Protein AF-B3CQI4-F1 (afdb_monomer_lite)

Organism: Orientia tsutsugamushi (strain Ikeda) (NCBI:txid334380)

Structure (mmCIF, N/CA/C/O backbone):
data_AF-B3CQI4-F1
#
_entry.id   AF-B3CQI4-F1
#
loop_
_atom_site.group_PDB
_atom_site.id
_atom_site.type_symbol
_atom_site.label_atom_id
_atom_site.label_alt_id
_atom_site.label_comp_id
_atom_site.label_asym_id
_atom_site.label_entity_id
_atom_site.label_seq_id
_atom_site.pdbx_PDB_ins_code
_atom_site.Cartn_x
_atom_site.Cartn_y
_atom_site.Cartn_z
_atom_site.occupancy
_atom_site.B_iso_or_equiv
_atom_site.auth_seq_id
_atom_site.auth_comp_id
_atom_site.auth_asym_id
_atom_site.auth_atom_id
_atom_site.pdbx_PDB_model_num
ATOM 1 N N . MET A 1 1 ? 29.676 7.108 -56.285 1.00 62.38 1 MET A N 1
ATOM 2 C CA . MET A 1 1 ? 29.557 5.982 -55.329 1.00 62.38 1 MET A CA 1
ATOM 3 C C . MET A 1 1 ? 29.906 6.367 -53.891 1.00 62.38 1 MET A C 1
ATOM 5 O O . MET A 1 1 ? 29.040 6.225 -53.043 1.00 62.38 1 MET A O 1
ATOM 9 N N . CYS A 1 2 ? 31.098 6.901 -53.594 1.00 60.84 2 CYS A N 1
ATOM 10 C CA . CYS A 1 2 ? 31.541 7.107 -52.200 1.00 60.84 2 CYS A CA 1
ATOM 11 C C . CYS A 1 2 ? 30.699 8.096 -51.367 1.00 60.84 2 CYS A C 1
ATOM 13 O O . CYS A 1 2 ? 30.503 7.867 -50.180 1.00 60.84 2 CYS A O 1
ATOM 15 N N . LYS A 1 3 ? 30.147 9.159 -51.974 1.00 68.06 3 LYS A N 1
ATOM 16 C CA . LYS A 1 3 ? 29.305 10.139 -51.258 1.00 68.06 3 LYS A CA 1
ATOM 17 C C . LYS A 1 3 ? 27.988 9.535 -50.748 1.00 68.06 3 LYS A C 1
ATOM 19 O O . LYS A 1 3 ? 27.623 9.775 -49.607 1.00 68.06 3 LYS A O 1
ATOM 24 N N . ASN A 1 4 ? 27.321 8.699 -51.550 1.00 67.31 4 ASN A N 1
ATOM 25 C CA . ASN A 1 4 ? 26.082 8.031 -51.130 1.00 67.31 4 ASN A CA 1
ATOM 26 C C . ASN A 1 4 ? 26.333 7.010 -50.015 1.00 67.31 4 ASN A C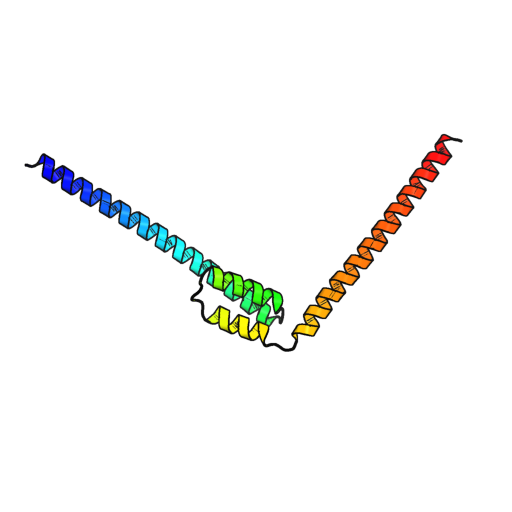 1
ATOM 28 O O . ASN A 1 4 ? 25.535 6.919 -49.090 1.00 67.31 4 ASN A O 1
ATOM 32 N N . LEU A 1 5 ? 27.454 6.281 -50.073 1.00 72.19 5 LEU A N 1
ATOM 33 C CA . LEU A 1 5 ? 27.819 5.321 -49.030 1.00 72.19 5 LEU A CA 1
ATOM 34 C C . LEU A 1 5 ? 28.116 6.023 -47.693 1.00 72.19 5 LEU A C 1
ATOM 36 O O . LEU A 1 5 ? 27.676 5.559 -46.647 1.00 72.19 5 LEU A O 1
ATOM 40 N N . ALA A 1 6 ? 28.796 7.175 -47.736 1.00 77.81 6 ALA A N 1
ATOM 41 C CA . ALA A 1 6 ? 29.070 7.990 -46.554 1.00 77.81 6 ALA A CA 1
ATOM 42 C C . ALA A 1 6 ? 27.788 8.559 -45.919 1.00 77.81 6 ALA A C 1
ATOM 44 O O . ALA A 1 6 ? 27.650 8.534 -44.698 1.00 77.81 6 ALA A O 1
ATOM 45 N N . ILE A 1 7 ? 26.827 9.009 -46.737 1.00 78.19 7 ILE A N 1
ATOM 46 C CA . ILE A 1 7 ? 25.528 9.503 -46.254 1.00 78.19 7 ILE A CA 1
ATOM 47 C C . ILE A 1 7 ? 24.753 8.379 -45.554 1.00 78.19 7 ILE A C 1
ATOM 49 O O . ILE A 1 7 ? 24.279 8.568 -44.437 1.00 78.19 7 ILE A O 1
ATOM 53 N N . ILE A 1 8 ? 24.679 7.191 -46.158 1.00 79.50 8 ILE A N 1
ATOM 54 C CA . ILE A 1 8 ? 23.973 6.044 -45.568 1.00 79.50 8 ILE A CA 1
ATOM 55 C C . ILE A 1 8 ? 24.618 5.622 -44.242 1.00 79.50 8 ILE A C 1
ATOM 57 O O . ILE A 1 8 ? 23.905 5.435 -43.259 1.00 79.50 8 ILE A O 1
ATOM 61 N N . LEU A 1 9 ? 25.953 5.538 -44.178 1.00 80.75 9 LEU A N 1
ATOM 62 C CA . LEU A 1 9 ? 26.648 5.233 -42.924 1.00 80.75 9 LEU A CA 1
ATOM 63 C C . LEU A 1 9 ? 26.343 6.278 -41.844 1.00 80.75 9 LEU A C 1
ATOM 65 O O . LEU A 1 9 ? 26.045 5.912 -40.712 1.00 80.75 9 LEU A O 1
ATOM 69 N N . SER A 1 10 ? 26.376 7.568 -42.196 1.00 79.38 10 SER A N 1
ATOM 70 C CA . SER A 1 10 ? 26.099 8.651 -41.246 1.00 79.38 10 SER A CA 1
ATOM 71 C C . SER A 1 10 ? 24.672 8.608 -40.694 1.00 79.38 10 SER A C 1
ATOM 73 O O . SER A 1 10 ? 24.475 8.830 -39.503 1.00 79.38 10 SER A O 1
ATOM 75 N N . LEU A 1 11 ? 23.690 8.246 -41.527 1.00 80.44 11 LEU A N 1
ATOM 76 C CA . LEU A 1 11 ? 22.299 8.078 -41.110 1.00 80.44 11 LEU A CA 1
ATOM 77 C C . LEU A 1 11 ? 22.131 6.880 -40.173 1.00 80.44 11 LEU A C 1
ATOM 79 O O . LEU A 1 11 ? 21.438 6.996 -39.169 1.00 80.44 11 LEU A O 1
ATOM 83 N N . ILE A 1 12 ? 22.788 5.751 -40.461 1.00 86.94 12 ILE A N 1
ATOM 84 C CA . ILE A 1 12 ? 22.752 4.564 -39.593 1.00 86.94 12 ILE A CA 1
ATOM 85 C C . ILE A 1 12 ? 23.366 4.888 -38.228 1.00 86.94 12 ILE A C 1
ATOM 87 O O . ILE A 1 12 ? 22.744 4.614 -37.205 1.00 86.94 12 ILE A O 1
ATOM 91 N N . LEU A 1 13 ? 24.544 5.520 -38.208 1.00 85.31 13 LEU A N 1
ATOM 92 C CA . LEU A 1 13 ? 25.197 5.953 -36.971 1.00 85.31 13 LEU A CA 1
ATOM 93 C C . LEU A 1 13 ? 24.297 6.892 -36.159 1.00 85.31 13 LEU A C 1
ATOM 95 O O . LEU A 1 13 ? 24.079 6.647 -34.974 1.00 85.31 13 LEU A O 1
ATOM 99 N N . LEU A 1 14 ? 23.709 7.909 -36.797 1.00 83.94 14 LEU A N 1
ATOM 100 C CA . LEU A 1 14 ? 22.786 8.833 -36.136 1.00 83.94 14 LEU A CA 1
ATOM 101 C C . LEU A 1 14 ? 21.581 8.099 -35.523 1.00 83.94 14 LEU A C 1
ATOM 103 O O . LEU A 1 14 ? 21.222 8.359 -34.376 1.00 83.94 14 LEU A O 1
ATOM 107 N N . ASN A 1 15 ? 21.003 7.142 -36.253 1.00 83.75 15 ASN A N 1
ATOM 108 C CA . ASN A 1 15 ? 19.842 6.382 -35.794 1.00 83.75 15 ASN A CA 1
ATOM 109 C C . ASN A 1 15 ? 20.183 5.458 -34.612 1.00 83.75 15 ASN A C 1
ATOM 111 O O . ASN A 1 15 ? 19.412 5.352 -33.664 1.00 83.75 15 ASN A O 1
ATOM 115 N N . THR A 1 16 ? 21.360 4.822 -34.627 1.00 86.25 16 THR A N 1
ATOM 116 C CA . THR A 1 16 ? 21.809 3.967 -33.511 1.00 86.25 16 THR A CA 1
ATOM 117 C C . THR A 1 16 ? 22.046 4.752 -32.223 1.00 86.25 16 THR A C 1
ATOM 119 O O . THR A 1 16 ? 21.692 4.278 -31.147 1.00 86.25 16 THR A O 1
ATOM 122 N N . VAL A 1 17 ? 22.594 5.968 -32.324 1.00 86.06 17 VAL A N 1
ATOM 123 C CA . VAL A 1 17 ? 22.819 6.841 -31.163 1.00 86.06 17 VAL A CA 1
ATOM 124 C C . VAL A 1 17 ? 21.491 7.317 -30.571 1.00 86.06 17 VAL A C 1
ATOM 126 O O . VAL A 1 17 ? 21.342 7.313 -29.351 1.00 86.06 17 VAL A O 1
ATOM 129 N N . ALA A 1 18 ? 20.513 7.675 -31.411 1.00 86.56 18 ALA A N 1
ATOM 130 C CA . ALA A 1 18 ? 19.187 8.090 -30.953 1.00 86.56 18 ALA A CA 1
ATOM 131 C C . ALA A 1 18 ? 18.463 6.973 -30.179 1.00 86.56 18 ALA A C 1
ATOM 133 O O . ALA A 1 18 ? 17.988 7.207 -29.071 1.00 86.56 18 ALA A O 1
ATOM 134 N N . VAL A 1 19 ? 18.463 5.743 -30.710 1.00 87.25 19 VAL A N 1
ATOM 135 C CA . VAL A 1 19 ? 17.852 4.580 -30.039 1.00 87.25 19 VAL A CA 1
ATOM 136 C C . VAL A 1 19 ? 18.544 4.267 -28.709 1.00 87.25 19 VAL A C 1
ATOM 138 O O . VAL A 1 19 ? 17.871 3.998 -27.716 1.00 87.25 19 VAL A O 1
ATOM 141 N N . ALA A 1 20 ? 19.878 4.334 -28.657 1.00 83.81 20 ALA A N 1
ATOM 142 C CA . ALA A 1 20 ? 20.621 4.105 -27.418 1.00 83.81 20 ALA A CA 1
ATOM 143 C C . ALA A 1 20 ? 20.288 5.152 -26.337 1.00 83.81 20 ALA A C 1
ATOM 145 O O . ALA A 1 20 ? 20.119 4.791 -25.173 1.00 83.81 20 ALA A O 1
ATOM 146 N N . ALA A 1 21 ? 20.148 6.425 -26.724 1.00 83.69 21 ALA A N 1
ATOM 147 C CA . ALA A 1 21 ? 19.757 7.502 -25.816 1.00 83.69 21 ALA A CA 1
ATOM 148 C C . ALA A 1 21 ? 18.311 7.347 -25.309 1.00 83.69 21 ALA A C 1
ATOM 150 O O . ALA A 1 21 ? 18.041 7.555 -24.128 1.00 83.69 21 ALA A O 1
ATOM 151 N N . GLU A 1 22 ? 17.372 6.946 -26.171 1.00 79.62 22 GLU A N 1
ATOM 152 C CA . GLU A 1 22 ? 15.996 6.654 -25.752 1.00 79.62 22 GLU A CA 1
ATOM 153 C C . GLU A 1 22 ? 15.945 5.485 -24.764 1.00 79.62 22 GLU A C 1
ATOM 155 O O . GLU A 1 22 ? 15.266 5.568 -23.741 1.00 79.62 22 GLU A O 1
ATOM 160 N N . GLN A 1 23 ? 16.699 4.417 -25.028 1.00 78.44 23 GLN A N 1
ATOM 161 C CA . GLN A 1 23 ? 16.742 3.250 -24.155 1.00 78.44 23 GLN A CA 1
ATOM 162 C C . GLN A 1 23 ? 17.338 3.575 -22.779 1.00 78.44 23 GLN A C 1
ATOM 164 O O . GLN A 1 23 ? 16.790 3.121 -21.775 1.00 78.44 23 GLN A O 1
ATOM 169 N N . SER A 1 24 ? 18.401 4.386 -22.706 1.00 76.94 24 SER A N 1
ATOM 170 C CA . SER A 1 24 ? 18.957 4.819 -21.417 1.00 76.94 24 SER A CA 1
ATOM 171 C C . SER A 1 24 ? 17.958 5.656 -20.621 1.00 76.94 24 SER A C 1
ATOM 173 O O . SER A 1 24 ? 17.747 5.384 -19.446 1.00 76.94 24 SER A O 1
ATOM 175 N N . ILE A 1 25 ? 17.258 6.596 -21.269 1.00 79.12 25 ILE A N 1
ATOM 176 C CA . ILE A 1 25 ? 16.233 7.424 -20.611 1.00 79.12 25 ILE A CA 1
ATOM 177 C C . ILE A 1 25 ? 15.082 6.558 -20.081 1.00 79.12 25 ILE A C 1
ATOM 179 O O . ILE A 1 25 ? 14.604 6.776 -18.970 1.00 79.12 25 ILE A O 1
ATOM 183 N N . GLN A 1 26 ? 14.623 5.572 -20.859 1.00 72.94 26 GLN A N 1
ATOM 184 C CA . GLN A 1 26 ? 13.579 4.648 -20.405 1.00 72.94 26 GLN A CA 1
ATOM 185 C C . GLN A 1 26 ? 14.055 3.790 -19.234 1.00 72.94 26 GLN A C 1
ATOM 187 O O . GLN A 1 26 ? 13.288 3.555 -18.305 1.00 72.94 26 GLN A O 1
ATOM 192 N N . GLN A 1 27 ? 15.306 3.332 -19.261 1.00 73.19 27 GLN A N 1
ATOM 193 C CA . GLN A 1 27 ? 15.861 2.510 -18.195 1.00 73.19 27 GLN A CA 1
ATOM 194 C C . GLN A 1 27 ? 16.028 3.298 -16.893 1.00 73.19 27 GLN A C 1
ATOM 196 O O . GLN A 1 27 ? 15.632 2.790 -15.847 1.00 73.19 27 GLN A O 1
ATOM 201 N N . ASP A 1 28 ? 16.502 4.541 -16.966 1.00 83.69 28 ASP A N 1
ATOM 202 C CA . ASP A 1 28 ? 16.570 5.454 -15.821 1.00 83.69 28 ASP A CA 1
ATOM 203 C C . ASP A 1 28 ? 15.164 5.746 -15.273 1.00 83.69 28 ASP A C 1
ATOM 205 O O . ASP A 1 28 ? 14.920 5.618 -14.077 1.00 83.69 28 ASP A O 1
ATOM 209 N N . LEU A 1 29 ? 14.185 6.013 -16.147 1.00 79.12 29 LEU A N 1
ATOM 210 C CA . LEU A 1 29 ? 12.798 6.255 -15.736 1.00 79.12 29 LEU A CA 1
ATOM 211 C C . LEU A 1 29 ? 12.150 5.029 -15.069 1.00 79.12 29 LEU A C 1
ATOM 213 O O . LEU A 1 29 ? 11.363 5.168 -14.130 1.00 79.12 29 LEU A O 1
ATOM 217 N N . ILE A 1 30 ? 12.428 3.825 -15.574 1.00 80.88 30 ILE A N 1
ATOM 218 C CA . ILE A 1 30 ? 11.960 2.570 -14.972 1.00 80.88 30 ILE A CA 1
ATOM 219 C C . ILE A 1 30 ? 12.650 2.350 -13.624 1.00 80.88 30 ILE A C 1
ATOM 221 O O . ILE A 1 30 ? 11.987 1.960 -12.663 1.00 80.88 30 ILE A O 1
ATOM 225 N N . HIS A 1 31 ? 13.952 2.626 -13.541 1.00 84.38 31 HIS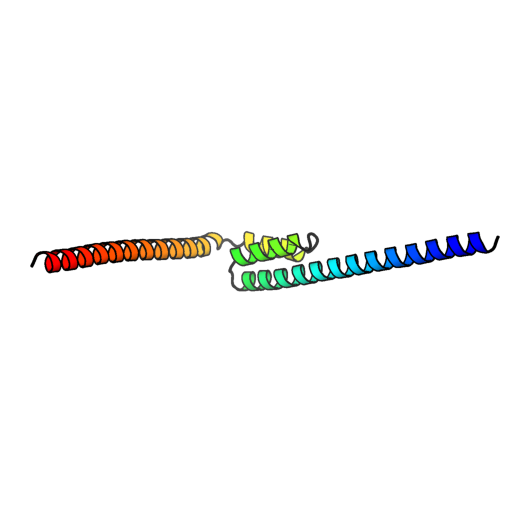 A N 1
ATOM 226 C CA . HIS A 1 31 ? 14.725 2.520 -12.310 1.00 84.38 31 HIS A CA 1
ATOM 227 C C . HIS A 1 31 ? 14.186 3.460 -11.224 1.00 84.38 31 HIS A C 1
ATOM 229 O O . HIS A 1 31 ? 13.915 3.006 -10.113 1.00 84.38 31 HIS A O 1
ATOM 235 N N . ASP A 1 32 ? 13.904 4.717 -11.568 1.00 89.81 32 ASP A N 1
ATOM 236 C CA . ASP A 1 32 ? 13.326 5.705 -10.654 1.00 89.81 32 ASP A CA 1
ATOM 237 C C . ASP A 1 32 ? 11.949 5.270 -10.135 1.00 89.81 32 ASP A C 1
ATOM 239 O O . ASP A 1 32 ? 11.670 5.342 -8.937 1.00 89.81 32 ASP A O 1
ATOM 243 N N . LYS A 1 33 ? 11.079 4.763 -11.020 1.00 91.50 33 LYS A N 1
ATOM 244 C CA . LYS A 1 33 ? 9.765 4.236 -10.614 1.00 91.50 33 LYS A CA 1
ATOM 245 C C . LYS A 1 33 ? 9.891 3.035 -9.682 1.00 91.50 33 LYS A C 1
ATOM 247 O O . LYS A 1 33 ? 9.119 2.938 -8.730 1.00 91.50 33 LYS A O 1
ATOM 252 N N . ALA A 1 34 ? 10.842 2.140 -9.939 1.00 91.00 34 ALA A N 1
ATOM 253 C CA . ALA A 1 34 ? 11.081 0.976 -9.094 1.00 91.00 34 ALA A CA 1
ATOM 254 C C . ALA A 1 34 ? 11.567 1.384 -7.694 1.00 91.00 34 ALA A C 1
ATOM 256 O O . ALA A 1 34 ? 11.048 0.872 -6.702 1.00 91.00 34 ALA A O 1
ATOM 257 N N . ILE A 1 35 ? 12.488 2.352 -7.607 1.00 94.00 35 ILE A N 1
ATOM 258 C CA . ILE A 1 35 ? 12.954 2.911 -6.329 1.00 94.00 35 ILE A CA 1
ATOM 259 C C . ILE A 1 35 ? 11.785 3.531 -5.558 1.00 94.00 35 ILE A C 1
ATOM 261 O O . ILE A 1 35 ? 11.597 3.228 -4.380 1.00 94.00 35 ILE A O 1
ATOM 265 N N . LEU A 1 36 ? 10.960 4.349 -6.222 1.00 94.94 36 LEU A N 1
ATOM 266 C CA . LEU A 1 36 ? 9.784 4.957 -5.593 1.00 94.94 36 LEU A CA 1
ATOM 267 C C . LEU A 1 36 ? 8.813 3.887 -5.077 1.00 94.94 36 LEU A C 1
ATOM 269 O O . LEU A 1 36 ? 8.346 3.975 -3.942 1.00 94.94 36 LEU A O 1
ATOM 273 N N . ALA A 1 37 ? 8.523 2.854 -5.872 1.00 96.31 37 ALA A N 1
ATOM 274 C CA . ALA A 1 37 ? 7.662 1.757 -5.439 1.00 96.31 37 ALA A CA 1
ATOM 275 C C . ALA A 1 37 ? 8.215 1.056 -4.185 1.00 96.31 37 ALA A C 1
ATOM 277 O O . ALA A 1 37 ? 7.478 0.830 -3.223 1.00 96.31 37 ALA A O 1
ATOM 278 N N . GLU A 1 38 ? 9.513 0.754 -4.158 1.00 96.81 38 GLU A N 1
ATOM 279 C CA . GLU A 1 38 ? 10.160 0.132 -3.004 1.00 96.81 38 GLU A CA 1
ATOM 280 C C . GLU A 1 38 ? 10.095 1.017 -1.747 1.00 96.81 38 GLU A C 1
ATOM 282 O O . GLU A 1 38 ? 9.754 0.534 -0.663 1.00 96.81 38 GLU A O 1
ATOM 287 N N . GLU A 1 39 ? 10.352 2.318 -1.881 1.00 97.69 39 GLU A N 1
ATOM 288 C CA . GLU A 1 39 ? 10.303 3.269 -0.769 1.00 97.69 39 GLU A CA 1
ATOM 289 C C . GLU A 1 39 ? 8.904 3.331 -0.13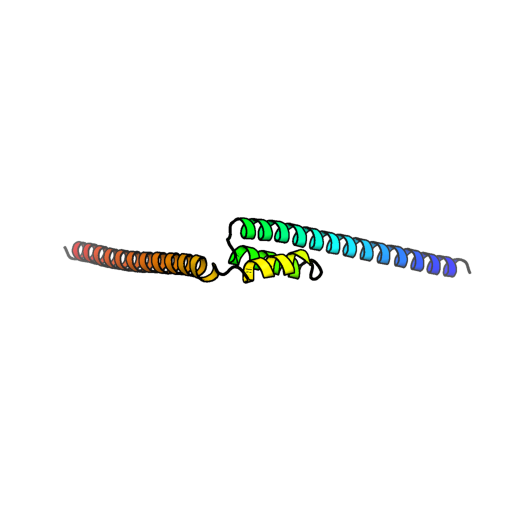6 1.00 97.69 39 GLU A C 1
ATOM 291 O O . GLU A 1 39 ? 8.748 3.132 1.076 1.00 97.69 39 GLU A O 1
ATOM 296 N N . TYR A 1 40 ? 7.863 3.510 -0.953 1.00 98.06 40 TYR A N 1
ATOM 297 C CA . TYR A 1 40 ? 6.480 3.528 -0.472 1.00 98.06 40 TYR A CA 1
ATOM 298 C C . TYR A 1 40 ? 6.051 2.175 0.118 1.00 98.06 40 TYR A C 1
ATOM 300 O O . TYR A 1 40 ? 5.348 2.144 1.132 1.00 98.06 40 TYR A O 1
ATOM 308 N N . SER A 1 41 ? 6.529 1.052 -0.427 1.00 98.25 41 SER A N 1
ATOM 309 C CA . SER A 1 41 ? 6.277 -0.285 0.128 1.00 98.25 41 SER A CA 1
ATOM 310 C C . SER A 1 41 ? 6.857 -0.432 1.540 1.00 98.25 41 SER A C 1
ATOM 312 O O . SER A 1 41 ? 6.202 -0.961 2.450 1.00 98.25 41 SER A O 1
ATOM 314 N N . ASN A 1 42 ? 8.064 0.095 1.761 1.00 98.12 42 ASN A N 1
ATOM 315 C CA . ASN A 1 42 ? 8.738 0.078 3.058 1.00 98.12 42 ASN A CA 1
ATOM 316 C C . ASN A 1 42 ? 8.022 0.963 4.091 1.00 98.12 42 ASN A C 1
ATOM 318 O O . ASN A 1 42 ? 7.828 0.549 5.244 1.00 98.12 42 ASN A O 1
ATOM 322 N N . ILE A 1 43 ? 7.557 2.146 3.681 1.00 97.94 43 ILE A N 1
ATOM 323 C CA . ILE A 1 43 ? 6.750 3.034 4.530 1.00 97.94 43 ILE A CA 1
ATOM 324 C C . ILE A 1 43 ? 5.412 2.367 4.880 1.00 97.94 43 ILE A C 1
ATOM 326 O O . ILE A 1 43 ? 5.041 2.298 6.056 1.00 97.94 43 ILE A O 1
ATOM 330 N N . GLY A 1 44 ? 4.711 1.807 3.889 1.00 97.62 44 GLY A N 1
ATOM 331 C CA . GLY A 1 44 ? 3.448 1.094 4.091 1.00 97.62 44 GLY A CA 1
ATOM 332 C C . GLY A 1 44 ? 3.597 -0.083 5.053 1.00 97.62 44 GLY A C 1
ATOM 333 O O . GLY A 1 44 ? 2.823 -0.225 6.001 1.00 97.62 44 GLY A O 1
ATOM 334 N N . SER A 1 45 ? 4.660 -0.871 4.889 1.00 97.62 45 SER A N 1
ATOM 335 C CA . SER A 1 45 ? 4.996 -1.984 5.783 1.00 97.62 45 SER A CA 1
ATOM 336 C C . SER A 1 45 ? 5.290 -1.516 7.209 1.00 97.62 45 SER A C 1
ATOM 338 O O . SER A 1 45 ? 4.930 -2.190 8.175 1.00 97.62 45 SER A O 1
ATOM 340 N N . SER A 1 46 ? 5.919 -0.352 7.366 1.00 97.44 46 SER A N 1
ATOM 341 C CA . SER A 1 46 ? 6.176 0.249 8.678 1.00 97.44 46 SER A CA 1
ATOM 342 C C . SER A 1 46 ? 4.876 0.682 9.358 1.00 97.44 46 SER A C 1
ATOM 344 O O . SER A 1 46 ? 4.657 0.363 10.527 1.00 97.44 46 SER A O 1
ATOM 346 N N . PHE A 1 47 ? 3.962 1.326 8.626 1.00 95.06 47 PHE A N 1
ATOM 347 C CA . PHE A 1 47 ? 2.638 1.666 9.152 1.00 95.06 47 PHE A CA 1
ATOM 348 C C . PHE A 1 47 ? 1.805 0.434 9.501 1.00 95.06 47 PHE A C 1
ATOM 350 O O . PHE A 1 47 ? 1.139 0.439 10.536 1.00 95.06 47 PHE A O 1
ATOM 357 N N . LEU A 1 48 ? 1.897 -0.634 8.704 1.00 91.88 48 LEU A N 1
ATOM 358 C CA . LEU A 1 48 ? 1.219 -1.897 8.979 1.00 91.88 48 LEU A CA 1
ATOM 359 C C . LEU A 1 48 ? 1.685 -2.508 10.311 1.00 91.88 48 LEU A C 1
ATOM 361 O O . LEU A 1 48 ? 0.857 -2.906 11.127 1.00 91.88 48 LEU A O 1
ATOM 365 N N . ARG A 1 49 ? 2.999 -2.500 10.591 1.00 92.06 49 ARG A N 1
ATOM 366 C CA . ARG A 1 49 ? 3.558 -2.942 11.889 1.00 92.06 49 ARG A CA 1
ATOM 367 C C . ARG A 1 49 ? 3.100 -2.068 13.056 1.00 92.06 49 ARG A C 1
ATOM 369 O O . ARG A 1 49 ? 2.871 -2.577 14.150 1.00 92.06 49 ARG A O 1
ATOM 376 N N . LEU A 1 50 ? 2.942 -0.765 12.818 1.00 91.00 50 LEU A N 1
ATOM 377 C CA . LEU A 1 50 ? 2.398 0.193 13.785 1.00 91.00 50 LEU A CA 1
ATOM 378 C C . LEU A 1 50 ? 0.871 0.122 13.920 1.00 91.00 50 LEU A C 1
ATOM 380 O O . LEU A 1 50 ? 0.309 0.913 14.673 1.00 91.00 50 LEU A O 1
ATOM 384 N N . LYS A 1 51 ? 0.209 -0.795 13.200 1.00 89.25 51 LYS A N 1
ATOM 385 C CA . LYS A 1 51 ? -1.251 -0.940 13.128 1.00 89.25 51 LYS A CA 1
ATOM 386 C C . LYS A 1 51 ? -1.986 0.291 12.597 1.00 89.25 51 LYS A C 1
ATOM 388 O O . LYS A 1 51 ? -3.190 0.349 12.740 1.00 89.25 51 LYS A O 1
ATOM 393 N N . LYS A 1 52 ? -1.285 1.222 11.938 1.00 86.94 52 LYS A N 1
ATOM 394 C CA . LYS A 1 52 ? -1.857 2.417 11.298 1.00 86.94 52 LYS A CA 1
ATOM 395 C C . LYS A 1 52 ? -2.389 2.059 9.918 1.00 86.94 52 LYS A C 1
ATOM 397 O O . LYS A 1 52 ? -1.774 2.394 8.901 1.00 86.94 52 LYS A O 1
ATOM 402 N N . TYR A 1 53 ? -3.507 1.343 9.874 1.00 87.06 53 TYR A N 1
ATOM 403 C CA . TYR A 1 53 ? -3.939 0.624 8.672 1.00 87.06 53 TYR A CA 1
ATOM 404 C C . TYR A 1 53 ? -4.266 1.556 7.504 1.00 87.06 53 TYR A C 1
ATOM 406 O O . TYR A 1 53 ? -3.875 1.270 6.376 1.00 87.06 53 TYR A O 1
ATOM 414 N N . HIS A 1 54 ? -4.897 2.707 7.760 1.00 87.31 54 HIS A N 1
ATOM 415 C CA . HIS A 1 54 ? -5.201 3.681 6.703 1.00 87.31 54 HIS A CA 1
ATOM 416 C C . HIS A 1 54 ? -3.931 4.189 6.008 1.00 87.31 54 HIS A C 1
ATOM 418 O O . HIS A 1 54 ? -3.847 4.208 4.784 1.00 87.31 54 HIS A O 1
ATOM 424 N N . LYS A 1 55 ? -2.914 4.565 6.794 1.00 89.44 55 LYS A N 1
ATOM 425 C CA . LYS A 1 55 ? -1.637 5.049 6.252 1.00 89.44 55 LYS A CA 1
ATOM 426 C C . LYS A 1 55 ? -0.885 3.938 5.525 1.00 89.44 55 LYS A C 1
ATOM 428 O O . LYS A 1 55 ? -0.252 4.201 4.509 1.00 89.44 55 LYS A O 1
ATOM 433 N N . ALA A 1 56 ? -0.972 2.701 6.015 1.00 95.44 56 ALA A N 1
ATOM 434 C CA . ALA A 1 56 ? -0.412 1.550 5.317 1.00 95.44 56 ALA A CA 1
ATOM 435 C C . ALA A 1 56 ? -1.058 1.370 3.933 1.00 95.44 56 ALA A C 1
ATOM 437 O O . ALA A 1 56 ? -0.344 1.280 2.939 1.00 95.44 56 ALA A O 1
ATOM 438 N N . ILE A 1 57 ? -2.395 1.395 3.863 1.00 94.81 57 ILE A N 1
ATOM 439 C CA . ILE A 1 57 ? -3.163 1.266 2.615 1.00 94.81 57 ILE A CA 1
ATOM 440 C C . ILE A 1 57 ? -2.780 2.358 1.612 1.00 94.81 57 ILE A C 1
ATOM 442 O O . ILE A 1 57 ? -2.469 2.030 0.473 1.00 94.81 57 ILE A O 1
ATOM 446 N N . GLU A 1 58 ? -2.730 3.621 2.042 1.00 93.94 58 GLU A N 1
ATOM 447 C CA . GLU A 1 58 ? -2.349 4.752 1.186 1.00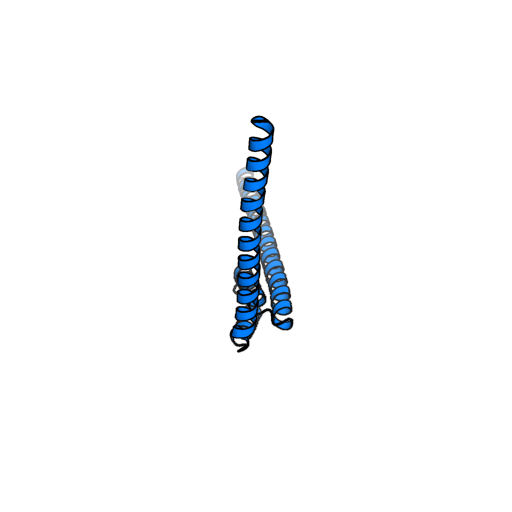 93.94 58 GLU A CA 1
ATOM 448 C C . GLU A 1 58 ? -0.959 4.557 0.556 1.00 93.94 58 GLU A C 1
ATOM 450 O O . GLU A 1 58 ? -0.773 4.752 -0.643 1.00 93.94 58 GLU A O 1
ATOM 455 N N . ASN A 1 59 ? 0.018 4.098 1.340 1.00 97.94 59 ASN A N 1
ATOM 456 C CA . ASN A 1 59 ? 1.369 3.853 0.837 1.00 97.94 59 ASN A CA 1
ATOM 457 C C . ASN A 1 59 ? 1.434 2.637 -0.104 1.00 97.94 59 ASN A C 1
ATOM 459 O O . ASN A 1 59 ? 2.160 2.664 -1.100 1.00 97.94 59 ASN A O 1
ATOM 463 N N . PHE A 1 60 ? 0.645 1.588 0.147 1.00 97.44 60 PHE A N 1
ATOM 464 C CA . PHE A 1 60 ? 0.541 0.467 -0.790 1.00 97.44 60 PHE A CA 1
ATOM 465 C C . PHE A 1 60 ? -0.169 0.857 -2.092 1.00 97.44 60 PHE A C 1
ATOM 467 O O . PHE A 1 60 ? 0.229 0.379 -3.151 1.00 97.44 60 PHE A O 1
ATOM 474 N N . ASP A 1 61 ? -1.141 1.770 -2.056 1.00 96.94 61 ASP A N 1
ATOM 475 C CA . ASP A 1 61 ? -1.762 2.325 -3.265 1.00 96.94 61 ASP A CA 1
ATOM 476 C C . ASP A 1 61 ? -0.761 3.110 -4.115 1.00 96.94 61 ASP A C 1
ATOM 478 O O . ASP A 1 61 ? -0.728 2.966 -5.339 1.00 96.94 61 ASP A O 1
ATOM 482 N N . ILE A 1 62 ? 0.110 3.890 -3.473 1.00 96.75 62 ILE A N 1
ATOM 483 C CA . ILE A 1 62 ? 1.189 4.597 -4.167 1.00 96.75 62 ILE A CA 1
ATOM 484 C C . ILE A 1 62 ? 2.214 3.605 -4.738 1.00 96.75 62 ILE A C 1
ATOM 486 O O . ILE A 1 62 ? 2.648 3.768 -5.878 1.00 96.75 62 ILE A O 1
ATOM 490 N N . THR A 1 63 ? 2.549 2.545 -3.998 1.00 97.94 63 THR A N 1
ATOM 491 C CA . THR A 1 63 ? 3.433 1.473 -4.489 1.00 97.94 63 THR A CA 1
ATOM 492 C C . THR A 1 63 ? 2.881 0.859 -5.775 1.00 97.94 63 THR A C 1
ATOM 494 O O . THR A 1 63 ? 3.580 0.804 -6.781 1.00 97.94 63 THR A O 1
ATOM 497 N N . ILE A 1 64 ? 1.598 0.482 -5.771 1.00 97.19 64 ILE A N 1
ATOM 498 C CA . ILE A 1 64 ? 0.898 -0.099 -6.926 1.00 97.19 64 ILE A CA 1
ATOM 499 C C . ILE A 1 64 ? 0.846 0.882 -8.108 1.00 97.19 64 ILE A C 1
ATOM 501 O O . ILE A 1 64 ? 0.904 0.469 -9.263 1.00 97.19 64 ILE A O 1
ATOM 505 N N . LYS A 1 65 ? 0.750 2.190 -7.843 1.00 95.62 65 LYS A N 1
ATOM 506 C CA . LYS A 1 65 ? 0.780 3.223 -8.887 1.00 95.62 65 LYS A CA 1
ATOM 507 C C . LYS A 1 65 ? 2.135 3.290 -9.600 1.00 95.62 65 LYS A C 1
ATOM 509 O O . LYS A 1 65 ? 2.157 3.522 -10.809 1.00 95.62 65 LYS A O 1
ATOM 514 N N . TYR A 1 66 ? 3.241 3.137 -8.872 1.00 95.00 66 TYR A N 1
ATOM 515 C CA . TYR A 1 66 ? 4.589 3.190 -9.448 1.00 95.00 66 TYR A CA 1
ATOM 516 C C . TYR A 1 66 ? 5.028 1.857 -10.056 1.00 95.00 66 TYR A C 1
ATOM 518 O O . TYR A 1 66 ? 5.608 1.856 -11.142 1.00 95.00 66 TYR A O 1
ATOM 526 N N . ASP A 1 67 ? 4.688 0.746 -9.407 1.00 95.06 67 ASP A N 1
ATOM 527 C CA . ASP A 1 67 ? 4.895 -0.607 -9.908 1.00 95.06 67 ASP A CA 1
ATOM 528 C C . ASP A 1 67 ? 3.623 -1.456 -9.714 1.00 95.06 67 ASP A C 1
ATOM 530 O O . ASP A 1 67 ? 3.416 -2.077 -8.664 1.00 95.06 67 ASP A O 1
ATOM 534 N N . PRO A 1 68 ? 2.768 -1.544 -10.749 1.00 95.00 68 PRO A N 1
ATOM 535 C CA . PRO A 1 68 ? 1.569 -2.376 -10.713 1.00 95.00 68 PRO A CA 1
ATOM 536 C C . PRO A 1 68 ? 1.846 -3.874 -10.550 1.00 95.00 68 PRO A C 1
ATOM 538 O O . PRO A 1 68 ? 0.909 -4.620 -10.261 1.00 95.00 68 PRO A O 1
ATOM 541 N N . SER A 1 69 ? 3.092 -4.322 -10.750 1.00 95.81 69 SER A N 1
ATOM 542 C CA . SER A 1 69 ? 3.521 -5.717 -10.608 1.00 95.81 69 SER A CA 1
ATOM 543 C C . SER A 1 69 ? 4.075 -6.053 -9.218 1.00 95.81 69 SER A C 1
ATOM 545 O O . SER A 1 69 ? 4.377 -7.218 -8.946 1.00 95.81 69 SER A O 1
ATOM 547 N N . TYR A 1 70 ? 4.138 -5.073 -8.307 1.00 96.38 70 TYR A N 1
ATOM 548 C CA . TYR A 1 70 ? 4.669 -5.233 -6.953 1.00 96.38 70 TYR A CA 1
ATOM 549 C C . TYR A 1 70 ? 3.738 -6.088 -6.072 1.00 96.38 70 TYR A C 1
ATOM 551 O O . TYR A 1 70 ? 2.949 -5.592 -5.264 1.00 96.38 70 TYR A O 1
ATOM 559 N N . ALA A 1 71 ? 3.822 -7.413 -6.213 1.00 96.38 71 ALA A N 1
ATOM 560 C CA . ALA A 1 71 ? 2.903 -8.373 -5.593 1.00 96.38 71 ALA A CA 1
ATOM 561 C C . ALA A 1 71 ? 2.775 -8.213 -4.065 1.00 96.38 71 ALA A C 1
ATOM 563 O O . ALA A 1 71 ? 1.676 -8.292 -3.510 1.00 96.38 71 ALA A O 1
ATOM 564 N N . SER A 1 72 ? 3.885 -7.924 -3.379 1.00 95.12 72 SER A N 1
ATOM 565 C CA . SER A 1 72 ? 3.899 -7.718 -1.926 1.00 95.12 72 SER A CA 1
ATOM 566 C C . SER A 1 72 ? 3.021 -6.544 -1.479 1.00 95.12 72 SER A C 1
ATOM 568 O O . SER A 1 72 ? 2.464 -6.596 -0.385 1.00 95.12 72 SER A O 1
ATOM 570 N N . ALA A 1 73 ? 2.839 -5.515 -2.315 1.00 96.25 73 ALA A N 1
ATOM 571 C CA . ALA A 1 73 ? 1.997 -4.365 -1.991 1.00 96.25 73 ALA A CA 1
ATOM 572 C C . ALA A 1 73 ? 0.515 -4.756 -1.929 1.00 96.25 73 ALA A C 1
ATOM 574 O O . ALA A 1 73 ? -0.174 -4.389 -0.980 1.00 96.25 73 ALA A O 1
ATOM 575 N N . TYR A 1 74 ? 0.036 -5.574 -2.872 1.00 96.94 74 TYR A N 1
ATOM 576 C CA . TYR A 1 74 ? -1.333 -6.100 -2.842 1.00 96.94 74 TYR A CA 1
ATOM 577 C C . TYR A 1 74 ? -1.570 -7.010 -1.634 1.00 96.94 74 TYR A C 1
ATOM 579 O O . TYR A 1 74 ? -2.577 -6.856 -0.944 1.00 96.94 74 TYR A O 1
ATOM 587 N N . ASN A 1 75 ? -0.628 -7.910 -1.337 1.00 95.62 75 ASN A N 1
ATOM 588 C CA . ASN A 1 75 ? -0.725 -8.809 -0.182 1.00 95.62 75 ASN A CA 1
ATOM 589 C C . ASN A 1 75 ? -0.765 -8.034 1.144 1.00 95.62 75 ASN A C 1
ATOM 591 O O . ASN A 1 75 ? -1.598 -8.302 2.016 1.00 95.62 75 ASN A O 1
ATOM 595 N N . ASN A 1 76 ? 0.103 -7.033 1.294 1.00 95.06 76 ASN A N 1
ATOM 596 C CA . ASN A 1 76 ? 0.153 -6.224 2.506 1.00 95.06 76 ASN A CA 1
ATOM 597 C C . ASN A 1 76 ? -1.050 -5.279 2.618 1.00 95.06 76 ASN A C 1
ATOM 599 O O . ASN A 1 76 ? -1.572 -5.092 3.717 1.00 95.06 76 ASN A O 1
ATOM 603 N N . LYS A 1 77 ? -1.550 -4.739 1.499 1.00 94.38 77 LYS A N 1
ATOM 604 C CA . LYS A 1 77 ? -2.813 -3.990 1.462 1.00 94.38 77 LYS A CA 1
ATOM 605 C C . LYS A 1 77 ? -3.991 -4.875 1.868 1.00 94.38 77 LYS A C 1
ATOM 607 O O . LYS A 1 77 ? -4.824 -4.436 2.654 1.00 94.38 77 LYS A O 1
ATOM 612 N N . GLY A 1 78 ? -4.034 -6.121 1.394 1.00 92.75 78 GLY A N 1
ATOM 613 C CA . GLY A 1 78 ? -5.005 -7.129 1.826 1.00 92.75 78 GLY A CA 1
ATOM 614 C C . GLY A 1 78 ? -4.953 -7.347 3.336 1.00 92.75 78 GLY A C 1
ATOM 615 O O . GLY A 1 78 ? -5.966 -7.192 4.006 1.00 92.75 78 GLY A O 1
ATOM 616 N N . THR A 1 79 ? -3.758 -7.567 3.887 1.00 91.56 79 THR A N 1
ATOM 617 C CA . THR A 1 79 ? -3.542 -7.677 5.343 1.00 91.56 79 THR A CA 1
ATOM 618 C C . THR A 1 79 ? -4.038 -6.439 6.100 1.00 91.56 79 THR A C 1
ATOM 620 O O . THR A 1 79 ? -4.694 -6.560 7.131 1.00 91.56 79 THR A O 1
ATOM 623 N N . ALA A 1 80 ? -3.764 -5.237 5.585 1.00 90.81 80 ALA A N 1
ATOM 624 C CA . ALA A 1 80 ? -4.229 -3.988 6.188 1.00 90.81 80 ALA A CA 1
ATOM 625 C C . ALA A 1 80 ? -5.761 -3.830 6.130 1.00 90.81 80 ALA A C 1
ATOM 627 O O . ALA A 1 80 ? -6.357 -3.189 6.995 1.00 90.81 80 ALA A O 1
ATOM 628 N N . LEU A 1 81 ? -6.405 -4.400 5.107 1.00 86.06 81 LEU A N 1
ATOM 629 C CA . LEU A 1 81 ? -7.855 -4.385 4.927 1.00 86.06 81 LEU A CA 1
ATOM 630 C C . LEU A 1 81 ? -8.570 -5.488 5.718 1.00 86.06 81 LEU A C 1
ATOM 632 O O . LEU A 1 81 ? -9.740 -5.305 6.049 1.00 86.06 81 LEU A O 1
ATOM 636 N N . ASP A 1 82 ? -7.913 -6.602 6.010 1.00 84.38 82 ASP A N 1
ATOM 637 C CA . ASP A 1 82 ? -8.530 -7.745 6.686 1.00 84.38 82 ASP A CA 1
ATOM 638 C C . ASP A 1 82 ? -8.490 -7.629 8.221 1.00 84.38 82 ASP A C 1
ATOM 640 O O . ASP A 1 82 ? -9.183 -8.367 8.913 1.00 84.38 82 ASP A O 1
ATOM 644 N N . ASP A 1 83 ? -7.732 -6.675 8.789 1.00 72.50 83 ASP A N 1
ATOM 645 C CA . ASP A 1 83 ? -7.658 -6.533 10.249 1.00 72.50 83 ASP A CA 1
ATOM 646 C C . ASP A 1 83 ? -8.995 -6.000 10.832 1.00 72.50 83 ASP A C 1
ATOM 648 O O . ASP A 1 83 ? -9.399 -4.860 10.561 1.00 72.50 83 ASP A O 1
ATOM 652 N N . PRO A 1 84 ? -9.690 -6.781 11.684 1.00 57.41 84 PRO A N 1
ATOM 653 C CA . PRO A 1 84 ? -10.986 -6.419 12.262 1.00 57.41 84 PRO A CA 1
ATOM 654 C C . PRO A 1 84 ? -10.921 -5.260 13.274 1.00 57.41 84 PRO A C 1
ATOM 656 O O . PRO A 1 84 ? -11.953 -4.876 13.822 1.00 57.41 84 PRO A O 1
ATOM 659 N N . ARG A 1 85 ? -9.746 -4.657 13.519 1.00 60.06 85 ARG A N 1
ATOM 660 C CA . ARG A 1 85 ? -9.578 -3.436 14.335 1.00 60.06 85 ARG A CA 1
ATOM 661 C C . ARG A 1 85 ? -9.934 -2.128 13.624 1.00 60.06 85 ARG A C 1
ATOM 663 O O . ARG A 1 85 ? -9.894 -1.074 14.260 1.00 60.06 85 ARG A O 1
ATOM 670 N N . LYS A 1 86 ? -10.381 -2.196 12.366 1.00 57.81 86 LYS A N 1
ATOM 671 C CA . LYS A 1 86 ? -10.966 -1.086 11.590 1.00 57.81 86 LYS A CA 1
ATOM 672 C C . LYS A 1 86 ? -11.883 -0.117 12.358 1.00 57.81 86 LYS A C 1
ATOM 674 O O . LYS A 1 86 ? -11.765 1.080 12.100 1.00 57.81 86 LYS A O 1
ATOM 679 N N . PRO A 1 87 ? -12.767 -0.541 13.287 1.00 53.75 87 PRO A N 1
ATOM 680 C CA . PRO A 1 87 ? -13.587 0.423 14.007 1.00 53.75 87 PRO A CA 1
ATOM 681 C C . PRO A 1 87 ? -12.793 1.248 15.031 1.00 53.75 87 PRO A C 1
ATOM 683 O O . PRO A 1 87 ? -13.135 2.404 15.223 1.00 53.75 87 PRO A O 1
ATOM 686 N N . LEU A 1 88 ? -11.722 0.740 15.653 1.00 52.72 88 LEU A N 1
ATOM 687 C CA . LEU A 1 88 ? -11.040 1.460 16.742 1.00 52.72 88 LEU A CA 1
ATOM 688 C C . LEU A 1 88 ? -10.222 2.665 16.251 1.00 52.72 88 LEU A C 1
ATOM 690 O O . LEU A 1 88 ? -10.362 3.743 16.817 1.00 52.72 88 LEU A O 1
ATOM 694 N N . GLU A 1 89 ? -9.444 2.531 15.172 1.00 55.59 89 GLU A N 1
ATOM 695 C CA . GLU A 1 89 ? -8.689 3.669 14.608 1.00 55.59 89 GLU A CA 1
ATOM 696 C C . GLU A 1 89 ? -9.587 4.685 13.892 1.00 55.59 89 GLU A C 1
ATOM 698 O O . GLU A 1 89 ? -9.290 5.883 13.882 1.00 55.59 89 GLU A O 1
ATOM 703 N N . ALA A 1 90 ? -10.692 4.225 13.294 1.00 52.19 90 ALA A N 1
ATOM 704 C CA . ALA A 1 90 ? -11.702 5.113 12.733 1.00 52.19 90 ALA A CA 1
ATOM 705 C C . ALA A 1 90 ? -12.382 5.914 13.852 1.00 52.19 90 ALA A C 1
ATOM 707 O O . ALA A 1 90 ? -12.467 7.134 13.754 1.00 52.19 90 ALA A O 1
ATOM 708 N N . ILE A 1 91 ? -12.796 5.252 14.940 1.00 55.16 91 ILE A N 1
ATOM 709 C CA . ILE A 1 91 ? -13.376 5.903 16.123 1.00 55.16 91 ILE A CA 1
ATOM 710 C C . ILE A 1 91 ? -12.381 6.884 16.751 1.00 55.16 91 ILE A C 1
ATOM 712 O O . ILE A 1 91 ? -12.766 8.002 17.076 1.00 55.16 91 ILE A O 1
ATOM 716 N N . GLU A 1 92 ? -11.106 6.519 16.893 1.00 56.00 92 GLU A N 1
ATOM 717 C CA . GLU A 1 92 ? -10.092 7.405 17.475 1.00 56.00 92 GLU A CA 1
ATOM 718 C C . GLU A 1 92 ? -9.862 8.658 16.612 1.00 56.00 92 GLU A C 1
ATOM 720 O O . GLU A 1 92 ? -9.878 9.772 17.136 1.00 56.00 92 GLU A O 1
ATOM 725 N N . ASN A 1 93 ? -9.771 8.519 15.283 1.00 53.88 93 ASN A N 1
ATOM 726 C CA . ASN A 1 93 ? -9.665 9.673 14.380 1.00 53.88 93 ASN A CA 1
ATOM 727 C C . ASN A 1 93 ? -10.948 10.518 14.326 1.00 53.88 93 ASN A C 1
ATOM 729 O O . ASN A 1 93 ? -10.857 11.746 14.301 1.00 53.88 93 ASN A O 1
ATOM 733 N N . PHE A 1 94 ? -12.136 9.902 14.349 1.00 51.38 94 PHE A N 1
ATOM 734 C CA . PHE A 1 94 ? -13.403 10.635 14.451 1.00 51.38 94 PHE A CA 1
ATOM 735 C C . PHE A 1 94 ? -13.491 11.416 15.767 1.00 51.38 94 PHE A C 1
ATOM 737 O O . PHE A 1 94 ? -13.891 12.579 15.759 1.00 51.38 94 PHE A O 1
ATOM 744 N N . ASN A 1 95 ? -13.055 10.827 16.883 1.00 48.34 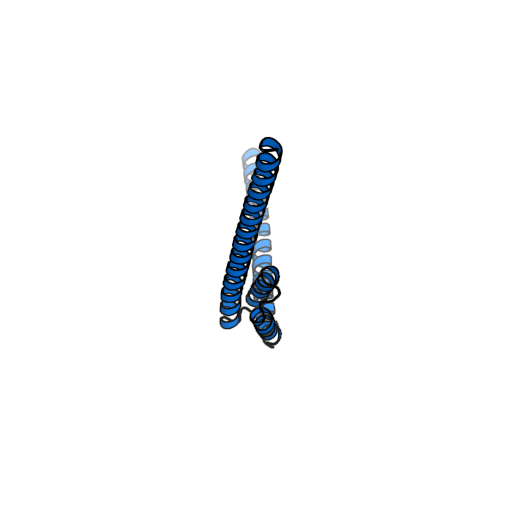95 ASN A N 1
ATOM 745 C CA . ASN A 1 95 ? -13.044 11.484 18.189 1.00 48.34 95 ASN A CA 1
ATOM 746 C C . ASN A 1 95 ? -12.056 12.655 18.244 1.00 48.34 95 ASN A C 1
ATOM 748 O O . ASN A 1 95 ? -12.402 13.714 18.773 1.00 48.34 95 ASN A O 1
ATOM 752 N N . ILE A 1 96 ? -10.857 12.509 17.669 1.00 58.09 96 ILE A N 1
ATOM 753 C CA . ILE A 1 96 ? -9.891 13.612 17.546 1.00 58.09 96 ILE A CA 1
ATOM 754 C C . ILE A 1 96 ? -10.484 14.741 16.695 1.00 58.09 96 ILE A C 1
ATOM 756 O O . ILE A 1 96 ? -10.425 15.901 17.101 1.00 58.09 96 ILE A O 1
ATOM 760 N N . ASN A 1 97 ? -11.106 14.421 15.556 1.00 54.47 97 ASN A N 1
ATOM 761 C CA . ASN A 1 97 ? -11.703 15.422 14.671 1.00 54.47 97 ASN A CA 1
ATOM 762 C C . ASN A 1 97 ? -12.844 16.188 15.364 1.00 54.47 97 ASN A C 1
ATOM 764 O O . ASN A 1 97 ? -12.841 17.416 15.374 1.00 54.47 97 ASN A O 1
ATOM 768 N N . LEU A 1 98 ? -13.754 15.479 16.040 1.00 55.84 98 LEU A N 1
ATOM 769 C CA . LEU A 1 98 ? -14.843 16.082 16.817 1.00 55.84 98 LEU A CA 1
ATOM 770 C C . LEU A 1 98 ? -14.330 16.938 17.984 1.00 55.84 98 LEU A C 1
ATOM 772 O O . LEU A 1 98 ? -14.893 17.994 18.268 1.00 55.84 98 LEU A O 1
ATOM 776 N N . THR A 1 99 ? -13.253 16.516 18.650 1.00 57.38 99 THR A N 1
ATOM 777 C CA . THR A 1 99 ? -12.655 17.270 19.765 1.00 57.38 99 THR A CA 1
ATOM 778 C C . THR A 1 99 ? -11.998 18.556 19.272 1.00 57.38 99 THR A C 1
ATOM 780 O O . THR A 1 99 ? -12.206 19.616 19.861 1.00 57.38 99 THR A O 1
ATOM 783 N N . MET A 1 100 ? -11.268 18.483 18.157 1.00 60.66 100 MET A N 1
ATOM 784 C CA . MET A 1 100 ? -10.668 19.643 17.493 1.00 60.66 100 MET A CA 1
ATOM 785 C C . MET A 1 100 ? -11.737 20.616 16.994 1.00 60.66 100 MET A C 1
ATOM 787 O O . MET A 1 100 ? -11.645 21.810 17.255 1.00 60.66 100 MET A O 1
ATOM 791 N N . GLN A 1 101 ? -12.789 20.114 16.343 1.00 59.31 101 GLN A N 1
ATOM 792 C CA . GLN A 1 101 ? -13.889 20.936 15.839 1.00 59.31 101 GLN A CA 1
ATOM 793 C C . GLN A 1 101 ? -14.636 21.638 16.985 1.00 59.31 101 GLN A C 1
ATOM 795 O O . GLN A 1 101 ? -14.925 22.829 16.900 1.00 59.31 101 GLN A O 1
ATOM 800 N N . LYS A 1 102 ? -14.863 20.943 18.107 1.00 62.50 102 LYS A N 1
ATOM 801 C CA . LYS A 1 102 ? -15.445 21.538 19.318 1.00 62.50 102 LYS A CA 1
ATOM 802 C C . LYS A 1 102 ? -14.540 22.611 19.936 1.00 62.50 102 LYS A C 1
ATOM 804 O O . LYS A 1 102 ? -15.050 23.635 20.380 1.00 62.50 102 LYS A O 1
ATOM 809 N N . HIS A 1 103 ? -13.222 22.402 19.954 1.00 63.12 103 HIS A N 1
ATOM 810 C CA . HIS A 1 103 ? -12.258 23.408 20.411 1.00 63.12 103 HIS A CA 1
ATOM 811 C C . HIS A 1 103 ? -12.249 24.655 19.517 1.00 63.12 103 HIS A C 1
ATOM 813 O O . HIS A 1 103 ? -12.248 25.762 20.046 1.00 63.12 103 HIS A O 1
ATOM 819 N N . ILE A 1 104 ? -12.295 24.486 18.191 1.00 69.00 104 ILE A N 1
ATOM 820 C CA . ILE A 1 104 ? -12.344 25.596 17.225 1.00 69.00 104 ILE A CA 1
ATOM 821 C C . ILE A 1 104 ? -13.588 26.464 17.458 1.00 69.00 104 ILE A C 1
ATOM 823 O O . ILE A 1 104 ? -13.452 27.666 17.654 1.00 69.00 104 ILE A O 1
ATOM 827 N N . VAL A 1 105 ? -14.779 25.859 17.550 1.00 69.19 105 VAL A N 1
ATOM 828 C CA . VAL A 1 105 ? -16.041 26.597 17.770 1.00 69.19 105 VAL A CA 1
ATOM 829 C C . VAL A 1 105 ? -16.035 27.373 19.092 1.00 69.19 105 VAL A C 1
ATOM 831 O O . VAL A 1 105 ? -16.567 28.477 19.176 1.00 69.19 105 VAL A O 1
ATOM 834 N N . ILE A 1 106 ? -15.442 26.809 20.149 1.00 63.56 106 ILE A N 1
ATOM 835 C CA . ILE A 1 106 ? -15.319 27.508 21.433 1.00 63.56 106 ILE A CA 1
ATOM 836 C C . ILE A 1 106 ? -14.415 28.738 21.281 1.00 63.56 106 ILE A C 1
ATOM 838 O O . ILE A 1 106 ? -14.808 29.816 21.714 1.00 63.56 106 ILE A O 1
ATOM 842 N N . ILE A 1 107 ? -13.247 28.597 20.646 1.00 65.31 107 ILE A N 1
ATOM 843 C CA . ILE A 1 107 ? -12.293 29.701 20.447 1.00 65.31 107 ILE A CA 1
ATOM 844 C C . ILE A 1 107 ? -12.922 30.827 19.617 1.00 65.31 107 ILE A C 1
ATOM 846 O O . ILE A 1 107 ? -12.893 31.973 20.051 1.00 65.31 107 ILE A O 1
ATOM 850 N N . GLU A 1 108 ? -13.583 30.507 18.502 1.00 68.88 108 GLU A N 1
ATOM 851 C CA . GLU A 1 108 ? -14.251 31.506 17.653 1.00 68.88 108 GLU A CA 1
ATOM 852 C C . GLU A 1 108 ? -15.318 32.298 18.424 1.00 68.88 108 GLU A C 1
ATOM 854 O O . GLU A 1 108 ? -15.378 33.525 18.332 1.00 68.88 108 GLU A O 1
ATOM 859 N N . ASN A 1 109 ? -16.128 31.626 19.248 1.00 66.81 109 ASN A N 1
ATOM 860 C CA . ASN A 1 109 ? -17.143 32.296 20.063 1.00 66.81 109 ASN A CA 1
ATOM 861 C C . ASN A 1 109 ? -16.528 33.230 21.120 1.00 66.81 109 ASN A C 1
ATOM 863 O O . ASN A 1 109 ? -17.067 34.310 21.366 1.00 66.81 109 ASN A O 1
ATOM 867 N N . TYR A 1 110 ? -15.405 32.840 21.735 1.00 66.25 110 TYR A N 1
ATOM 868 C CA . TYR A 1 110 ? -14.692 33.695 22.688 1.00 66.25 110 TYR A CA 1
ATOM 869 C C . TYR A 1 110 ? -14.037 34.897 22.001 1.00 66.25 110 TYR A C 1
ATOM 871 O O . TYR A 1 110 ? -14.173 36.012 22.503 1.00 66.25 110 TYR A O 1
ATOM 879 N N . ASP A 1 111 ? -13.393 34.700 20.850 1.00 71.38 111 ASP A N 1
ATOM 880 C CA . ASP A 1 111 ? -12.750 35.774 20.086 1.00 71.38 111 ASP A CA 1
ATOM 881 C C . ASP A 1 111 ? -13.777 36.810 19.610 1.00 71.38 111 ASP A C 1
ATOM 883 O O . ASP A 1 111 ? -13.5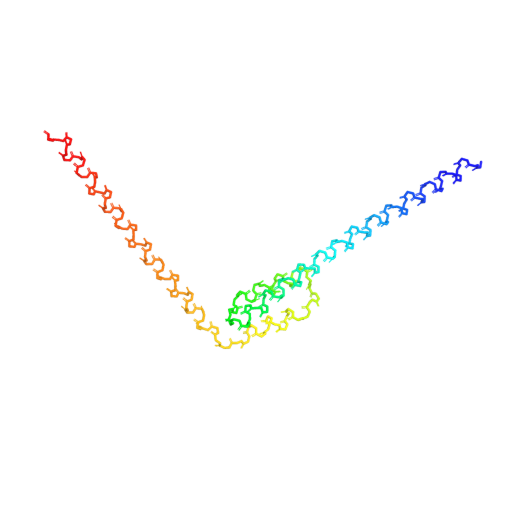49 38.015 19.725 1.00 71.38 111 ASP A O 1
ATOM 887 N N . THR A 1 112 ? -14.947 36.350 19.154 1.00 68.88 112 THR A N 1
ATOM 888 C CA . THR A 1 112 ? -16.049 37.235 18.742 1.00 68.88 112 THR A CA 1
ATOM 889 C C . THR A 1 112 ? -16.582 38.043 19.931 1.00 68.88 112 THR A C 1
ATOM 891 O O . THR A 1 112 ? -16.742 39.258 19.834 1.00 68.88 112 THR A O 1
ATOM 894 N N . ALA A 1 113 ? -16.778 37.400 21.088 1.00 67.00 113 ALA A N 1
ATOM 895 C CA . ALA A 1 113 ? -17.234 38.071 22.306 1.00 67.00 113 ALA A CA 1
ATOM 896 C C . ALA A 1 113 ? -16.215 39.094 22.846 1.00 67.00 113 ALA A C 1
ATOM 898 O O . ALA A 1 113 ? -16.599 40.162 23.324 1.00 67.00 113 ALA A O 1
ATOM 899 N N . LEU A 1 114 ? -14.915 38.797 22.757 1.00 66.50 114 LEU A N 1
ATOM 900 C CA . LEU A 1 114 ? -13.838 39.726 23.116 1.00 66.50 114 LEU A CA 1
ATOM 901 C C . LEU A 1 114 ? -13.797 40.938 22.179 1.00 66.50 114 LEU A C 1
ATOM 903 O O . LEU A 1 114 ? -13.637 42.063 22.653 1.00 66.50 114 LEU A O 1
ATOM 907 N N . LEU A 1 115 ? -14.004 40.732 20.875 1.00 68.31 115 LEU A N 1
ATOM 908 C CA . LEU A 1 115 ? -14.050 41.814 19.890 1.00 68.31 115 LEU A CA 1
ATOM 909 C C . LEU A 1 115 ? -15.221 42.779 20.147 1.00 68.31 115 LEU A C 1
ATOM 911 O O . LEU A 1 115 ? -15.052 43.999 20.055 1.00 68.31 115 LEU A O 1
ATOM 915 N N . ASP A 1 116 ? -16.385 42.240 20.516 1.00 64.31 116 ASP A N 1
ATOM 916 C CA . ASP A 1 116 ? -17.571 43.023 20.879 1.00 64.31 116 ASP A CA 1
ATOM 917 C C . ASP A 1 116 ? -17.346 43.829 22.166 1.00 64.31 116 ASP A C 1
ATOM 919 O O . ASP A 1 116 ? -17.694 45.014 22.244 1.00 64.31 116 ASP A O 1
ATOM 923 N N . ILE A 1 117 ? -16.701 43.224 23.169 1.00 65.69 117 ILE A N 1
ATOM 924 C CA . ILE A 1 117 ? -16.334 43.910 24.412 1.00 65.69 117 ILE A CA 1
ATOM 925 C C . ILE A 1 117 ? -15.345 45.045 24.122 1.00 65.69 117 ILE A C 1
ATOM 927 O O . ILE A 1 117 ? -15.576 46.174 24.563 1.00 65.69 117 ILE A O 1
ATOM 931 N N . ASP A 1 118 ? -14.302 44.809 23.328 1.00 71.31 118 ASP A N 1
ATOM 932 C CA . ASP A 1 118 ? -13.314 45.835 22.979 1.00 71.31 118 ASP A CA 1
ATOM 933 C C . ASP A 1 118 ? -13.925 46.992 22.174 1.00 71.31 118 ASP A C 1
ATOM 935 O O . ASP A 1 118 ? -13.629 48.165 22.442 1.00 71.31 118 ASP A O 1
ATOM 939 N N . GLN A 1 119 ? -14.828 46.703 21.228 1.00 71.00 119 GLN A N 1
ATOM 940 C CA . GLN A 1 119 ? -15.582 47.745 20.528 1.00 71.00 119 GLN A CA 1
ATOM 941 C C . GLN A 1 119 ? -16.467 48.545 21.485 1.00 71.00 119 GLN A C 1
ATOM 943 O O . GLN A 1 119 ? -16.492 49.776 21.394 1.00 71.00 119 GLN A O 1
ATOM 948 N N . SER A 1 120 ? -17.143 47.885 22.429 1.00 62.19 120 SER A N 1
ATOM 949 C CA . SER A 1 120 ? -17.997 48.554 23.415 1.00 62.19 120 SER A CA 1
ATOM 950 C C . SER A 1 120 ? -17.197 49.472 24.352 1.00 62.19 120 SER A C 1
ATOM 952 O O . SER A 1 120 ? -17.602 50.610 24.611 1.00 62.19 120 SER A O 1
ATOM 954 N N . ILE A 1 121 ? -16.007 49.044 24.790 1.00 70.62 121 ILE A N 1
ATOM 955 C CA . ILE A 1 121 ? -15.099 49.841 25.625 1.00 70.62 121 ILE A CA 1
ATOM 956 C C . ILE A 1 121 ? -14.583 51.046 24.835 1.00 70.62 121 ILE A C 1
ATOM 958 O O . ILE A 1 121 ? -14.563 52.171 25.345 1.00 70.62 121 ILE A O 1
ATOM 962 N N . LYS A 1 122 ? -14.187 50.838 23.574 1.00 70.44 122 LYS A N 1
ATOM 963 C CA . LYS A 1 122 ? -13.716 51.911 22.690 1.00 70.44 122 LYS A CA 1
ATOM 964 C C . LYS A 1 122 ? -14.818 52.919 22.374 1.00 70.44 122 LYS A C 1
ATOM 966 O O . LYS A 1 122 ? -14.540 54.115 22.327 1.00 70.44 122 LYS A O 1
ATOM 971 N N . PHE A 1 123 ? -16.052 52.454 22.184 1.00 69.62 123 PHE A N 1
ATOM 972 C CA . PHE A 1 123 ? -17.216 53.315 22.010 1.00 69.62 123 PHE A CA 1
ATOM 973 C C . PHE A 1 123 ? -17.447 54.154 23.268 1.00 69.62 123 PHE A C 1
ATOM 975 O O . PHE A 1 123 ? -17.438 55.375 23.176 1.00 69.62 123 PHE A O 1
ATOM 982 N N . THR A 1 124 ? -17.517 53.527 24.445 1.00 56.16 124 THR A N 1
ATOM 983 C CA . THR A 1 124 ? -17.760 54.208 25.731 1.00 56.16 124 THR A CA 1
ATOM 984 C C . THR A 1 124 ? -16.710 55.282 26.040 1.00 56.16 124 THR A C 1
ATOM 986 O O . THR A 1 124 ? -17.063 56.370 26.479 1.00 56.16 124 THR A O 1
ATOM 989 N N . LYS A 1 125 ? -15.430 55.034 25.726 1.00 66.81 125 LYS A N 1
ATOM 990 C CA . LYS A 1 125 ? -14.352 56.034 25.863 1.00 66.81 125 LYS A CA 1
ATOM 991 C C . LYS A 1 125 ? -14.418 57.191 24.861 1.00 66.81 125 LYS A C 1
ATOM 993 O O . LYS A 1 125 ? -13.753 58.196 25.067 1.00 66.81 125 LYS A O 1
ATOM 998 N N . LYS A 1 126 ? -15.135 57.042 23.744 1.00 63.19 126 LYS A N 1
ATOM 999 C CA . LYS A 1 126 ? -15.267 58.085 22.712 1.00 63.19 126 LYS A CA 1
ATOM 1000 C C . LYS A 1 126 ? -16.413 59.061 23.008 1.00 63.19 126 LYS A C 1
ATOM 1002 O O . LYS A 1 126 ? -16.406 60.167 22.479 1.00 63.19 126 LYS A O 1
ATOM 1007 N N . ILE A 1 127 ? -17.398 58.635 23.798 1.00 63.81 127 ILE A N 1
ATOM 1008 C CA . ILE A 1 127 ? -18.570 59.435 24.199 1.00 63.81 127 ILE A CA 1
ATOM 1009 C C . ILE A 1 127 ? -18.449 60.053 25.605 1.00 63.81 127 ILE A C 1
ATOM 1011 O O . ILE A 1 127 ? -19.339 60.808 25.989 1.00 63.81 127 ILE A O 1
ATOM 1015 N N . SER A 1 128 ? -17.372 59.764 26.347 1.00 52.84 128 SER A N 1
ATOM 1016 C CA . SER A 1 128 ? -16.988 60.430 27.607 1.00 52.84 128 SER A CA 1
ATOM 1017 C C . SER A 1 128 ? -15.978 61.545 27.370 1.00 52.84 128 SER A C 1
ATOM 1019 O O . SER A 1 128 ? -16.135 62.623 27.976 1.00 52.84 128 SER A O 1
#

pLDDT: mean 78.98, std 15.05, range [48.34, 98.25]

Foldseek 3Di:
DVVVVVVVVVVVVVVVVVVVVVVVVVVVLLVVLQVQLVVLQVQLVVCVVVLVLVSSLVSLVSSCVSPVPPVSSVVSNVVSVPPPCVVVVVVVVVVVVVVVVVVVVVVVVVVVVVVVVVVVVVVVVVVD

Sequence (128 aa):
MCKNLAIILSLILLNTVAVAAEQSIQQDLIHDKAILAEEYSNIGSSFLRLKKYHKAIENFDITIKYDPSYASAYNNKGTALDDPRKPLEAIENFNINLTMQKHIVIIENYDTALLDIDQSIKFTKKIS

Secondary structure (DSSP, 8-state):
-HHHHHHHHHHHHHHHHHHHHHHHHHHHHHHHHHHHHHHHHHHHHHHHHTT-HHHHHHHHHHHHHH-TT-HHHHHHHHHHHH-TTHHHHHHHHHHHHHHHHHHHHHHHHHHHHHHHHHHHHHHHHHH-

InterPro domains:
  IPR011990 Tetratricopeptide-like helical domain superfamily [G3DSA:1.25.40.10] (36-127)
  IPR011990 Tetratricopeptide-like helical domain superfamily [SSF48452] (37-122)
  IPR019734 Tetratricopeptide repeat [PS50005] (37-70)
  IPR019734 Tetratricopeptide repeat [SM00028] (37-70)
  IPR019734 Tetratricopeptide repeat [SM00028] (71-104)

Radius of gyration: 31.07 Å; chains: 1; bounding box: 50×69×83 Å